Protein AF-A0A6J4SVJ9-F1 (afdb_monomer_lite)

Organism: NCBI:txid1162706

Radius of gyration: 23.75 Å; chains: 1; bounding box: 45×64×46 Å

Foldseek 3Di:
DKWWADPVQLEIEDCVVQPPDQADPPPRGGTDIDDPVVNPRGHYPPPPPPPPPDPPVVVVVPPDPDDDDDDDDD

Secondary structure (DSSP, 8-state):
--EEEETTTTEEEEHHHHTT--B-TTT-PBPEEE-TTGGGGSEETT--------TTTTTTTT-----PPPP---

pLDDT: mean 70.19, std 16.13, range [44.38, 89.5]

Sequence (74 aa):
MTHLCCSACRVRFDKAHVAPATICPHCDGPLAEHSPSAALGFMLSGTEVTPGLSHAALAAALRKPSSPPPVPRR

Structure (mmCIF, N/CA/C/O backbone):
data_AF-A0A6J4SVJ9-F1
#
_entry.id   AF-A0A6J4SVJ9-F1
#
loop_
_atom_site.group_PDB
_atom_site.id
_atom_site.type_symbol
_atom_site.label_atom_id
_atom_site.label_alt_id
_atom_site.label_comp_id
_atom_site.label_asym_id
_atom_site.label_entity_id
_atom_site.label_seq_id
_atom_site.pdbx_PDB_ins_code
_atom_site.Cartn_x
_atom_site.Cartn_y
_atom_site.Cartn_z
_atom_site.occupancy
_atom_site.B_iso_or_equiv
_atom_site.auth_seq_id
_atom_site.auth_comp_id
_atom_site.auth_asym_id
_atom_site.auth_atom_id
_atom_site.pdbx_PDB_model_num
ATOM 1 N N . MET A 1 1 ? -6.024 16.015 2.619 1.00 65.81 1 MET A N 1
ATOM 2 C CA . MET A 1 1 ? -4.848 15.171 2.311 1.00 65.81 1 MET A CA 1
ATOM 3 C C . MET A 1 1 ? -5.366 13.762 2.048 1.00 65.81 1 MET A C 1
ATOM 5 O O . MET A 1 1 ? -6.101 13.274 2.895 1.00 65.81 1 MET A O 1
ATOM 9 N N . THR A 1 2 ? -5.104 13.167 0.881 1.00 76.50 2 THR A N 1
ATOM 10 C CA . THR A 1 2 ? -5.505 11.785 0.535 1.00 76.50 2 THR A CA 1
ATOM 11 C C . THR A 1 2 ? -4.264 10.903 0.413 1.00 76.50 2 THR A C 1
ATOM 13 O O . THR A 1 2 ? -3.201 11.394 0.031 1.00 76.50 2 THR A O 1
ATOM 16 N N . HIS A 1 3 ? -4.387 9.619 0.755 1.00 84.38 3 HIS A N 1
ATOM 17 C CA . HIS A 1 3 ? -3.305 8.634 0.647 1.00 84.38 3 HIS A CA 1
ATOM 18 C C . HIS A 1 3 ? -3.642 7.589 -0.409 1.00 84.38 3 HIS A C 1
ATOM 20 O O . HIS A 1 3 ? -4.793 7.166 -0.514 1.00 84.38 3 HIS A O 1
ATOM 26 N N . LEU A 1 4 ? -2.636 7.135 -1.153 1.00 88.44 4 LEU A N 1
ATOM 27 C CA . LEU A 1 4 ? -2.782 6.005 -2.067 1.00 88.44 4 LEU A CA 1
ATOM 28 C C . LEU A 1 4 ? -2.545 4.718 -1.283 1.00 88.44 4 LEU A C 1
ATOM 30 O O . LEU A 1 4 ? -1.488 4.554 -0.687 1.00 88.44 4 LEU A O 1
ATOM 34 N N . CYS A 1 5 ? -3.515 3.814 -1.246 1.00 88.31 5 CYS A N 1
ATOM 35 C CA . CYS A 1 5 ? -3.422 2.566 -0.495 1.00 88.31 5 CYS A CA 1
ATOM 36 C C . CYS A 1 5 ? -3.609 1.369 -1.425 1.00 88.31 5 CYS A C 1
ATOM 38 O O . CYS A 1 5 ? -4.473 1.375 -2.298 1.00 88.31 5 CYS A O 1
ATOM 40 N N . CYS A 1 6 ? -2.816 0.323 -1.213 1.00 89.50 6 CYS A N 1
ATOM 41 C CA . CYS A 1 6 ? -2.984 -0.961 -1.873 1.00 89.50 6 CYS A CA 1
ATOM 42 C C . CYS A 1 6 ? -3.703 -1.929 -0.933 1.00 89.50 6 CYS A C 1
ATOM 44 O O . CYS A 1 6 ? -3.186 -2.283 0.130 1.00 89.50 6 CYS A O 1
ATOM 46 N N . SER A 1 7 ? -4.888 -2.395 -1.325 1.00 87.56 7 SER A N 1
ATOM 47 C CA . SER A 1 7 ? -5.667 -3.359 -0.537 1.00 87.56 7 SER A CA 1
ATOM 48 C C . SER A 1 7 ? -5.069 -4.767 -0.538 1.00 87.56 7 SER A C 1
ATOM 50 O O . SER A 1 7 ? -5.316 -5.513 0.408 1.00 87.56 7 SER A O 1
ATOM 52 N N . ALA A 1 8 ? -4.271 -5.114 -1.555 1.00 87.62 8 ALA A N 1
ATOM 53 C CA . ALA A 1 8 ? -3.655 -6.434 -1.687 1.00 87.62 8 ALA A CA 1
ATOM 54 C C . ALA A 1 8 ? -2.524 -6.641 -0.670 1.00 87.62 8 ALA A C 1
ATOM 56 O O . ALA A 1 8 ? -2.557 -7.595 0.102 1.00 87.62 8 ALA A O 1
ATOM 57 N N . CYS A 1 9 ? -1.560 -5.717 -0.610 1.00 86.56 9 CYS A N 1
ATOM 58 C CA . CYS A 1 9 ? -0.440 -5.787 0.336 1.00 86.56 9 CYS A CA 1
ATOM 59 C C . CYS A 1 9 ? -0.665 -4.985 1.629 1.00 86.56 9 CYS A C 1
ATOM 61 O O . CYS A 1 9 ? 0.192 -4.994 2.508 1.00 86.56 9 CYS A O 1
ATOM 63 N N . ARG A 1 10 ? -1.813 -4.301 1.765 1.00 88.00 10 ARG A N 1
ATOM 64 C CA . ARG A 1 10 ? -2.168 -3.456 2.924 1.00 88.00 10 ARG A CA 1
ATOM 65 C C . ARG A 1 10 ? -1.143 -2.348 3.204 1.00 88.00 10 ARG A C 1
ATOM 67 O O . ARG A 1 10 ? -0.940 -1.962 4.354 1.00 88.00 10 ARG A O 1
ATOM 74 N N . VAL A 1 11 ? -0.539 -1.791 2.154 1.00 86.56 11 VAL A N 1
ATOM 75 C CA . V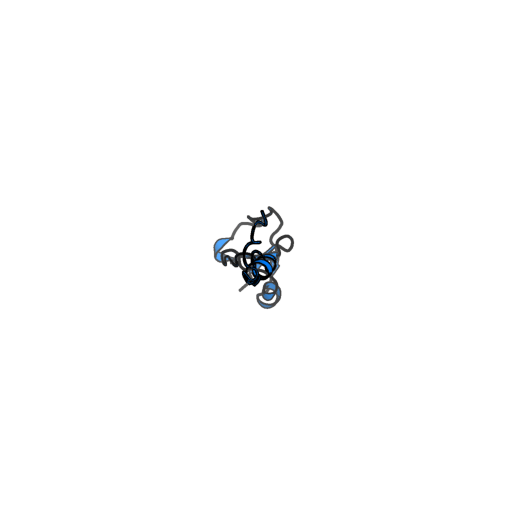AL A 1 11 ? 0.442 -0.697 2.244 1.00 86.56 11 VAL A CA 1
ATOM 76 C C . VAL A 1 11 ? -0.183 0.624 1.793 1.00 86.56 11 VAL A C 1
ATOM 78 O O . VAL A 1 11 ? -0.927 0.658 0.814 1.00 86.56 11 VAL A O 1
ATOM 81 N N . ARG A 1 12 ? 0.120 1.719 2.492 1.00 88.56 12 ARG A N 1
ATOM 82 C CA . ARG A 1 12 ? -0.209 3.095 2.106 1.00 88.56 12 ARG A CA 1
ATOM 83 C C . ARG A 1 12 ? 1.039 3.847 1.667 1.00 88.56 12 ARG A C 1
ATOM 85 O O . ARG A 1 12 ? 2.125 3.669 2.217 1.00 88.56 12 ARG A O 1
ATOM 92 N N . PHE A 1 13 ? 0.842 4.736 0.713 1.00 84.06 13 PHE A N 1
ATOM 93 C CA . PHE A 1 13 ? 1.853 5.553 0.080 1.00 84.06 13 PHE A CA 1
ATOM 94 C C . PHE A 1 13 ? 1.471 7.017 0.208 1.00 84.06 13 PHE A C 1
ATOM 96 O O . PHE A 1 13 ? 0.291 7.393 0.183 1.00 84.06 13 PHE A O 1
ATOM 103 N N . ASP A 1 14 ? 2.492 7.851 0.339 1.00 80.38 14 ASP A N 1
ATOM 104 C CA . ASP A 1 14 ? 2.300 9.284 0.305 1.00 80.38 14 ASP A CA 1
ATOM 105 C C . ASP A 1 14 ? 2.081 9.745 -1.141 1.00 80.38 14 ASP A C 1
ATOM 107 O O . ASP A 1 14 ? 2.861 9.421 -2.042 1.00 80.38 14 ASP A O 1
ATOM 111 N N . LYS A 1 15 ? 0.993 10.486 -1.372 1.00 72.69 15 LYS A N 1
ATOM 112 C CA . LYS A 1 15 ? 0.593 10.913 -2.718 1.00 72.69 15 LYS A CA 1
ATOM 113 C C . LYS A 1 15 ? 1.658 11.797 -3.378 1.00 72.69 15 LYS A C 1
ATOM 115 O O . LYS A 1 15 ? 1.775 11.757 -4.598 1.00 72.69 15 LYS A O 1
ATOM 120 N N . ALA A 1 16 ? 2.463 12.531 -2.602 1.00 72.75 16 ALA A N 1
ATOM 121 C CA . ALA A 1 16 ? 3.541 13.357 -3.148 1.00 72.75 16 ALA A CA 1
ATOM 122 C C . ALA A 1 16 ? 4.704 12.527 -3.718 1.00 72.75 16 ALA A C 1
ATOM 124 O O . ALA A 1 16 ? 5.405 13.000 -4.605 1.00 72.75 16 ALA A O 1
ATOM 125 N N . HIS A 1 17 ? 4.888 11.293 -3.239 1.00 67.75 17 HIS A N 1
ATOM 126 C CA . HIS A 1 17 ? 5.998 10.423 -3.639 1.00 67.75 17 HIS A CA 1
ATOM 127 C C . HIS A 1 17 ? 5.625 9.430 -4.742 1.00 67.75 17 HIS A C 1
ATOM 129 O O . HIS A 1 17 ? 6.503 8.929 -5.436 1.00 67.75 17 HIS A O 1
ATOM 135 N N . VAL A 1 18 ? 4.334 9.115 -4.880 1.00 68.25 18 VAL A N 1
ATOM 136 C CA . VAL A 1 18 ? 3.857 8.041 -5.765 1.00 68.25 18 VAL A CA 1
ATOM 137 C C . VAL A 1 18 ? 3.011 8.565 -6.923 1.00 68.25 18 VAL A C 1
ATOM 139 O O . VAL A 1 18 ? 2.717 7.807 -7.831 1.00 68.25 18 VAL A O 1
ATOM 142 N N . ALA A 1 19 ? 2.669 9.854 -6.992 1.00 60.66 19 ALA A N 1
ATOM 143 C CA . ALA A 1 19 ? 2.052 10.408 -8.199 1.00 60.66 19 ALA A CA 1
ATOM 144 C C . ALA A 1 19 ? 3.047 10.376 -9.383 1.00 60.66 19 ALA A C 1
ATOM 146 O O . ALA A 1 19 ? 4.165 10.869 -9.222 1.00 60.66 19 ALA A O 1
ATOM 147 N N . PRO A 1 20 ? 2.684 9.843 -10.571 1.00 64.62 20 PRO A N 1
ATOM 148 C CA . PRO A 1 20 ? 1.351 9.450 -11.059 1.00 64.62 20 PRO A CA 1
ATOM 149 C C . PRO A 1 20 ? 1.056 7.931 -11.044 1.00 64.62 20 PRO A C 1
ATOM 151 O O . PRO A 1 20 ? 0.180 7.469 -11.774 1.00 64.62 20 PRO A O 1
ATOM 154 N N . ALA A 1 21 ? 1.785 7.128 -10.271 1.00 68.94 21 ALA A N 1
ATOM 155 C CA . ALA A 1 21 ? 1.621 5.681 -10.252 1.00 68.94 21 ALA A CA 1
ATOM 156 C C . ALA A 1 21 ? 0.233 5.271 -9.730 1.00 68.94 21 ALA A C 1
ATOM 158 O O . ALA A 1 21 ? -0.151 5.519 -8.587 1.00 68.94 21 ALA A O 1
ATOM 159 N N . THR A 1 22 ? -0.512 4.598 -10.602 1.00 78.44 22 THR A N 1
ATOM 160 C CA . THR A 1 22 ? -1.786 3.928 -10.308 1.00 78.44 22 THR A CA 1
ATOM 161 C C . THR A 1 22 ? -1.586 2.481 -9.853 1.00 78.44 22 THR A C 1
ATOM 163 O O . THR A 1 22 ? -2.543 1.812 -9.462 1.00 78.44 22 THR A O 1
ATOM 166 N N . ILE A 1 23 ? -0.339 2.005 -9.889 1.00 85.56 23 ILE A N 1
ATOM 167 C CA . ILE A 1 23 ? 0.06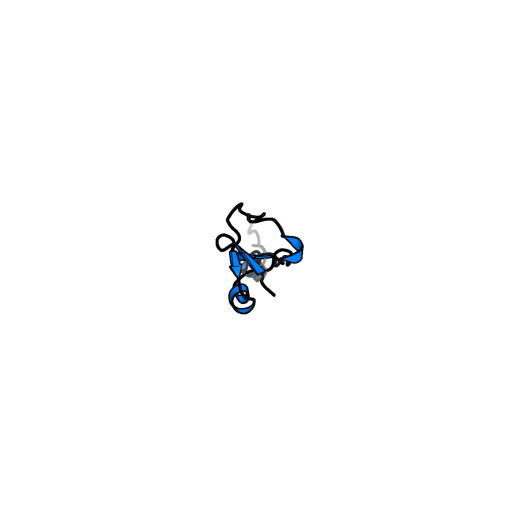1 0.628 -9.614 1.00 85.56 23 ILE A CA 1
ATOM 168 C C . ILE A 1 23 ? 0.990 0.597 -8.398 1.00 85.56 23 ILE A C 1
ATOM 170 O O . ILE A 1 23 ? 1.878 1.435 -8.241 1.00 85.56 23 ILE A O 1
ATOM 174 N N . CYS A 1 24 ? 0.762 -0.369 -7.513 1.00 85.75 24 CYS A N 1
ATOM 175 C CA . CYS A 1 24 ? 1.543 -0.582 -6.309 1.00 85.75 24 CYS A CA 1
ATOM 176 C C . CYS A 1 24 ? 2.925 -1.153 -6.665 1.00 85.75 24 CYS A C 1
ATOM 178 O O . CYS A 1 24 ? 2.985 -2.240 -7.232 1.00 85.75 24 CYS A O 1
ATOM 180 N N . PRO A 1 25 ? 4.035 -0.526 -6.244 1.00 81.31 25 PRO A N 1
ATOM 181 C CA . PRO A 1 25 ? 5.381 -0.992 -6.590 1.00 81.31 25 PRO A CA 1
ATOM 182 C C . PRO A 1 25 ? 5.807 -2.291 -5.883 1.00 81.31 25 PRO A C 1
ATOM 184 O O . PRO A 1 25 ? 6.870 -2.822 -6.174 1.00 81.31 25 PRO A O 1
ATOM 187 N N . HIS A 1 26 ? 5.018 -2.791 -4.924 1.00 83.00 26 HIS A N 1
ATOM 188 C CA . HIS A 1 26 ? 5.340 -4.015 -4.174 1.00 83.00 26 HIS A CA 1
ATOM 189 C C . HIS A 1 26 ? 4.685 -5.271 -4.745 1.00 83.00 26 HIS A C 1
ATOM 191 O O . HIS A 1 26 ? 5.178 -6.371 -4.525 1.00 83.00 26 HIS A O 1
ATOM 197 N N . CYS A 1 27 ? 3.527 -5.127 -5.388 1.00 85.81 27 CYS A N 1
ATOM 198 C CA . CYS A 1 27 ? 2.711 -6.269 -5.810 1.00 85.81 27 CYS A CA 1
ATOM 199 C C . CYS A 1 27 ? 2.013 -6.061 -7.156 1.00 85.81 27 CYS A C 1
ATOM 201 O O . CYS A 1 27 ? 1.140 -6.850 -7.507 1.00 85.81 27 CYS A O 1
ATOM 203 N N . ASP A 1 28 ? 2.322 -4.964 -7.849 1.00 86.44 28 ASP A N 1
ATOM 204 C CA . ASP A 1 28 ? 1.726 -4.558 -9.124 1.00 86.44 28 ASP A CA 1
ATOM 205 C C . ASP A 1 28 ? 0.183 -4.474 -9.119 1.00 86.44 28 ASP A C 1
ATOM 207 O O . ASP A 1 28 ? -0.473 -4.445 -10.158 1.00 86.44 28 ASP A O 1
ATOM 211 N N . GLY A 1 29 ? -0.421 -4.395 -7.929 1.00 86.44 29 GLY A N 1
ATOM 212 C CA . GLY A 1 29 ? -1.862 -4.244 -7.746 1.00 86.44 29 GLY A CA 1
ATOM 213 C C . GLY A 1 29 ? -2.337 -2.792 -7.873 1.00 86.44 29 GLY A C 1
ATOM 214 O O . GLY A 1 29 ? -1.541 -1.864 -7.722 1.00 86.44 29 GLY A O 1
ATOM 215 N N . PRO A 1 30 ? -3.641 -2.554 -8.086 1.00 87.81 30 PRO A N 1
ATOM 216 C CA . PRO A 1 30 ? -4.182 -1.202 -8.182 1.00 87.81 30 PRO A CA 1
ATOM 217 C C . PRO A 1 30 ? -4.062 -0.446 -6.850 1.00 87.81 30 PRO A C 1
ATOM 219 O O . PRO A 1 30 ? -4.296 -1.003 -5.770 1.00 87.81 30 PRO A O 1
ATOM 222 N N . LEU A 1 31 ? -3.720 0.840 -6.935 1.00 89.06 31 LEU A N 1
ATOM 223 C CA . LEU A 1 31 ? -3.762 1.776 -5.813 1.00 89.06 31 LEU A CA 1
ATOM 224 C C . LEU A 1 31 ? -5.097 2.523 -5.798 1.00 89.06 31 LEU A C 1
ATOM 226 O O . LEU A 1 31 ? -5.551 3.024 -6.825 1.00 89.06 31 LEU A O 1
ATOM 230 N N . ALA A 1 32 ? -5.702 2.631 -4.619 1.00 88.31 32 ALA A N 1
ATOM 231 C CA . ALA A 1 32 ? -6.928 3.388 -4.397 1.00 88.31 32 ALA A CA 1
ATOM 232 C C . ALA A 1 32 ? -6.654 4.618 -3.525 1.00 88.31 32 ALA A C 1
ATOM 234 O O . ALA A 1 32 ? -5.857 4.561 -2.587 1.00 88.31 32 ALA A O 1
ATOM 235 N N . GLU A 1 33 ? -7.323 5.736 -3.804 1.00 88.25 33 GLU A N 1
ATOM 236 C CA . GLU A 1 33 ? -7.274 6.907 -2.928 1.00 88.25 33 GLU A CA 1
ATOM 237 C C . GLU A 1 33 ? -8.186 6.710 -1.718 1.00 88.25 33 GLU A C 1
ATOM 239 O O . GLU A 1 33 ? -9.385 6.467 -1.845 1.00 88.25 33 GLU A O 1
ATOM 244 N N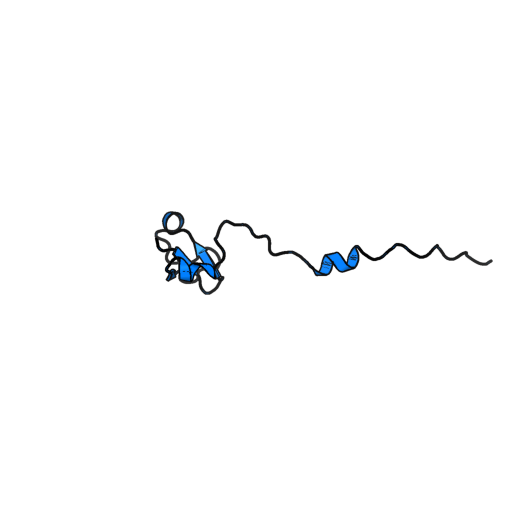 . HIS A 1 34 ? -7.614 6.860 -0.528 1.00 86.62 34 HIS A N 1
ATOM 245 C CA . HIS A 1 34 ? -8.332 6.778 0.732 1.00 86.62 34 HIS A CA 1
ATOM 246 C C . HIS A 1 34 ? -8.149 8.050 1.561 1.00 86.62 34 HIS A C 1
ATOM 248 O O . HIS A 1 34 ? -7.095 8.696 1.570 1.00 86.62 34 HIS A O 1
ATOM 254 N N . SER A 1 35 ? -9.199 8.379 2.312 1.00 88.06 35 SER A N 1
ATOM 255 C CA . SER A 1 35 ? -9.166 9.388 3.369 1.00 88.06 35 SER A CA 1
ATOM 256 C C . SER A 1 35 ? -8.180 8.988 4.476 1.00 88.06 35 SER A C 1
ATOM 258 O O . SER A 1 35 ? -7.993 7.794 4.727 1.00 88.06 35 SER A O 1
ATOM 260 N N . PRO A 1 36 ? -7.598 9.952 5.208 1.00 82.56 36 PRO A N 1
ATOM 261 C CA . PRO A 1 36 ? -6.586 9.677 6.229 1.00 82.56 36 PRO A CA 1
ATOM 262 C C . PRO A 1 36 ? -7.085 8.726 7.325 1.00 82.56 36 PRO A C 1
ATOM 264 O O . PRO A 1 36 ? -6.349 7.836 7.736 1.00 82.56 36 PRO A O 1
ATOM 267 N N . SER A 1 37 ? -8.356 8.827 7.726 1.00 85.69 37 SER A N 1
ATOM 268 C CA . SER A 1 37 ? -8.974 7.913 8.696 1.00 85.69 37 SER A CA 1
ATOM 269 C C . SER A 1 37 ? -9.072 6.472 8.182 1.00 85.69 37 SER A C 1
ATOM 271 O O . SER A 1 37 ? -8.841 5.532 8.936 1.00 85.69 37 SER A O 1
ATOM 273 N N . ALA A 1 38 ? -9.369 6.284 6.893 1.00 83.12 38 ALA A N 1
ATOM 274 C CA . ALA A 1 38 ? -9.441 4.960 6.272 1.00 83.12 38 ALA A CA 1
ATOM 275 C C . ALA A 1 38 ? -8.043 4.355 6.039 1.00 83.12 38 ALA A C 1
ATOM 277 O O . ALA A 1 38 ? -7.878 3.138 6.074 1.00 83.12 38 ALA A O 1
ATOM 278 N N . ALA A 1 39 ? -7.023 5.202 5.867 1.00 81.88 39 ALA A N 1
ATOM 279 C CA . ALA A 1 39 ? -5.630 4.799 5.693 1.00 81.88 39 ALA A CA 1
ATOM 280 C C . ALA A 1 39 ? -4.931 4.382 7.007 1.00 81.88 39 ALA A C 1
ATOM 282 O O . ALA A 1 39 ? -3.776 3.960 6.970 1.00 81.88 39 ALA A O 1
ATOM 283 N N . LEU A 1 40 ? -5.579 4.489 8.175 1.00 81.69 40 LEU A N 1
ATOM 284 C CA . LEU A 1 40 ? -4.998 4.063 9.461 1.00 81.69 40 LEU A CA 1
ATOM 285 C C . LEU A 1 40 ? -4.778 2.544 9.549 1.00 81.69 40 LEU A C 1
ATOM 287 O O . LEU A 1 40 ? -3.900 2.102 10.281 1.00 81.69 40 LEU A O 1
ATOM 291 N N . GLY A 1 41 ? -5.530 1.752 8.780 1.00 83.62 41 GLY A N 1
ATOM 292 C CA . GLY A 1 41 ? -5.390 0.292 8.722 1.00 83.62 41 GLY A CA 1
ATOM 293 C C . GLY A 1 41 ? -4.325 -0.226 7.746 1.00 83.62 41 GLY A C 1
ATOM 294 O O . GLY A 1 41 ? -4.324 -1.420 7.450 1.00 83.62 41 GLY A O 1
ATOM 295 N N . PHE A 1 42 ? -3.473 0.648 7.201 1.00 85.62 42 PHE A N 1
ATOM 296 C CA . PHE A 1 42 ? -2.467 0.319 6.187 1.00 85.62 42 PHE A CA 1
ATOM 297 C C . PHE A 1 42 ? -1.062 0.704 6.670 1.00 85.62 42 PHE A C 1
ATOM 299 O O . PHE A 1 42 ? -0.872 1.760 7.276 1.00 85.62 42 PHE A O 1
ATOM 306 N N . MET A 1 43 ? -0.067 -0.130 6.367 1.00 83.25 43 MET A N 1
ATOM 307 C CA . MET A 1 43 ? 1.338 0.110 6.720 1.00 83.25 43 MET A CA 1
ATOM 308 C C . MET A 1 43 ? 1.949 1.167 5.802 1.00 83.25 43 MET A C 1
ATOM 310 O O . MET A 1 43 ? 1.766 1.101 4.593 1.00 83.25 43 MET A O 1
ATOM 314 N N . LEU A 1 44 ? 2.672 2.152 6.335 1.00 83.19 44 LEU A N 1
ATOM 315 C CA . LEU A 1 44 ? 3.307 3.181 5.506 1.00 83.19 44 LEU A CA 1
ATOM 316 C C . LEU A 1 44 ? 4.524 2.594 4.768 1.00 83.19 44 LEU A C 1
ATOM 318 O O . LEU A 1 44 ? 5.422 2.032 5.393 1.00 83.19 44 LEU A O 1
ATOM 322 N N . SER A 1 45 ? 4.570 2.721 3.441 1.00 74.88 45 SER A N 1
ATOM 323 C CA . SER A 1 45 ? 5.748 2.315 2.664 1.00 74.88 45 SER A CA 1
ATOM 324 C C . SER A 1 45 ? 6.950 3.173 3.069 1.00 74.88 45 SER A C 1
ATOM 326 O O . SER A 1 45 ? 6.853 4.397 3.061 1.00 74.88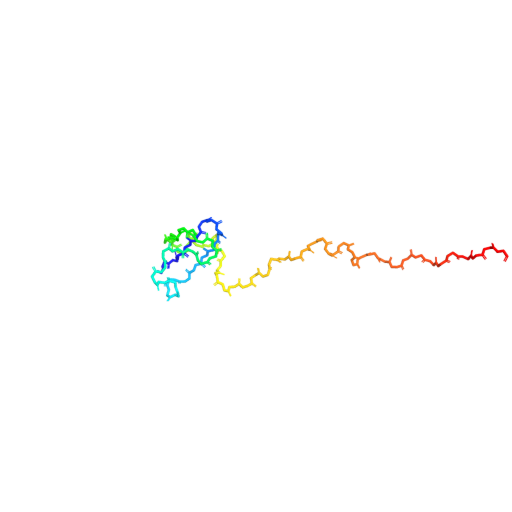 45 SER A O 1
ATOM 328 N N . GLY A 1 46 ? 8.073 2.542 3.418 1.00 65.69 46 GLY A N 1
ATOM 329 C CA . GLY A 1 46 ? 9.283 3.230 3.895 1.00 65.69 46 GLY A CA 1
ATOM 330 C C . GLY A 1 46 ? 9.421 3.306 5.418 1.00 65.69 46 GLY A C 1
ATOM 331 O O . GLY A 1 46 ? 10.488 3.662 5.905 1.00 65.69 46 GLY A O 1
ATOM 332 N N . THR A 1 47 ? 8.401 2.910 6.188 1.00 54.59 47 THR A N 1
ATOM 333 C CA . THR A 1 47 ? 8.626 2.486 7.576 1.00 54.59 47 THR A CA 1
ATOM 334 C C . THR A 1 47 ? 8.895 0.996 7.561 1.00 54.59 47 THR A C 1
ATOM 336 O O . THR A 1 47 ? 7.973 0.185 7.484 1.00 54.59 47 THR A O 1
ATOM 339 N N . GLU A 1 48 ? 10.174 0.654 7.576 1.00 48.47 48 GLU A N 1
ATOM 340 C CA . GLU A 1 48 ? 10.694 -0.691 7.780 1.00 48.47 48 GLU A CA 1
ATOM 341 C C . GLU A 1 48 ? 10.281 -1.164 9.179 1.00 48.47 48 GLU A C 1
ATOM 343 O O . GLU A 1 48 ? 11.060 -1.151 10.128 1.00 48.47 48 GLU A O 1
ATOM 348 N N . VAL A 1 49 ? 9.022 -1.554 9.359 1.00 49.91 49 VAL A N 1
ATOM 349 C CA . VAL A 1 49 ? 8.686 -2.404 10.493 1.00 49.91 49 VAL A CA 1
ATOM 350 C C . VAL A 1 49 ? 9.109 -3.786 10.053 1.00 49.91 49 VAL A C 1
ATOM 352 O O . VAL A 1 49 ? 8.335 -4.514 9.431 1.00 49.91 49 VAL A O 1
ATOM 355 N N . THR A 1 50 ? 10.382 -4.096 10.303 1.00 47.62 50 THR A N 1
ATOM 356 C CA . THR A 1 50 ? 10.924 -5.449 10.243 1.00 47.62 50 THR A CA 1
ATOM 357 C C . THR A 1 50 ? 9.849 -6.370 10.808 1.00 47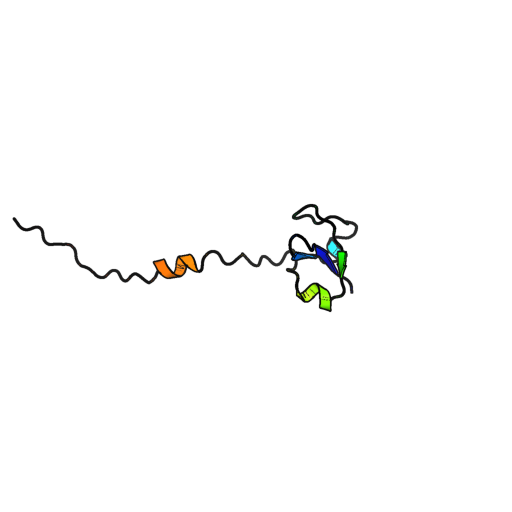.62 50 THR A C 1
ATOM 359 O O . THR A 1 50 ? 9.503 -6.216 11.986 1.00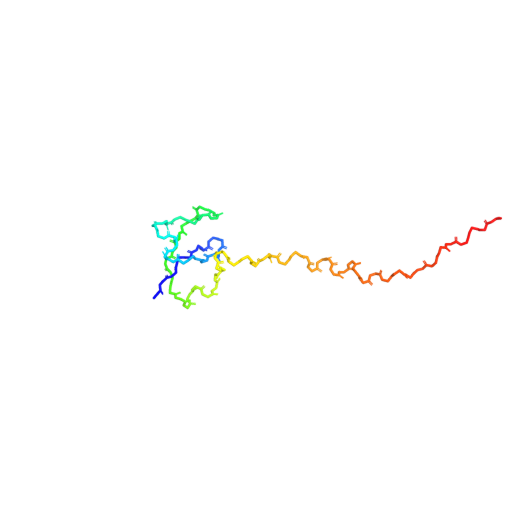 47.62 50 THR A O 1
ATOM 362 N N . PRO A 1 51 ? 9.240 -7.260 10.000 1.00 45.84 51 PRO A N 1
ATOM 363 C CA . PRO A 1 51 ? 8.302 -8.220 10.542 1.00 45.84 51 PRO A CA 1
ATOM 364 C C . PRO A 1 51 ? 9.066 -8.940 11.638 1.00 45.84 51 PRO A C 1
ATOM 366 O O . PRO A 1 51 ? 10.154 -9.454 11.380 1.00 45.84 51 PRO A O 1
ATOM 369 N N . GLY A 1 52 ? 8.551 -8.859 12.867 1.00 45.56 52 GLY A N 1
ATOM 370 C CA . GLY A 1 52 ? 9.153 -9.467 14.039 1.00 45.56 52 GLY A CA 1
ATOM 371 C C . GLY A 1 52 ? 9.446 -10.927 13.736 1.00 45.56 52 GLY A C 1
ATOM 372 O O . GLY A 1 52 ? 8.565 -11.782 13.819 1.00 45.56 52 GLY A O 1
ATOM 373 N N . LEU A 1 53 ? 10.689 -11.188 13.342 1.00 44.38 53 LEU A N 1
ATOM 374 C CA . LEU A 1 53 ? 11.236 -12.511 13.184 1.00 44.38 53 LEU A CA 1
ATOM 375 C C . LEU A 1 53 ? 11.209 -13.127 14.578 1.00 44.38 53 LEU A C 1
ATOM 377 O O . LEU A 1 53 ? 11.994 -12.791 15.458 1.00 44.38 53 LEU A O 1
ATOM 381 N N . SER A 1 54 ? 10.266 -14.049 14.734 1.00 44.47 54 SER A N 1
ATOM 382 C CA . SER A 1 54 ? 10.342 -15.170 15.656 1.00 44.47 54 SER A CA 1
ATOM 383 C C . SER A 1 54 ? 10.190 -14.856 17.148 1.00 44.47 54 SER A C 1
ATOM 385 O O . SER A 1 54 ? 11.134 -14.966 17.924 1.00 44.47 54 SER A O 1
ATOM 387 N N . HIS A 1 55 ? 8.935 -14.774 17.609 1.00 46.88 55 HIS A N 1
ATOM 388 C CA . HIS A 1 55 ? 8.593 -15.269 18.957 1.00 46.88 55 HIS A CA 1
ATOM 389 C C . HIS A 1 55 ? 8.968 -16.760 19.153 1.00 46.88 55 HIS A C 1
ATOM 391 O O . HIS A 1 55 ? 9.032 -17.236 20.281 1.00 46.88 55 HIS A O 1
ATOM 397 N N . ALA A 1 56 ? 9.294 -17.493 18.081 1.00 48.94 56 ALA A N 1
ATOM 398 C CA . ALA A 1 56 ? 9.871 -18.834 18.149 1.00 48.94 56 ALA A CA 1
ATOM 399 C C . ALA A 1 56 ? 11.356 -18.866 18.584 1.00 48.94 56 ALA A C 1
ATOM 401 O O . ALA A 1 56 ? 11.850 -19.930 18.946 1.00 48.94 56 ALA A O 1
ATOM 402 N N . ALA A 1 57 ? 12.070 -17.731 18.599 1.00 46.53 57 ALA A N 1
ATOM 403 C CA . ALA A 1 57 ? 13.477 -17.683 19.015 1.00 46.53 57 ALA A CA 1
ATOM 404 C C . ALA A 1 57 ? 13.659 -17.448 20.528 1.00 46.53 57 ALA A C 1
ATOM 406 O O . ALA A 1 57 ? 14.677 -17.852 21.090 1.00 46.53 57 ALA A O 1
ATOM 407 N N . LEU A 1 58 ? 12.665 -16.884 21.231 1.00 48.81 58 LEU A N 1
ATOM 408 C CA . LEU A 1 58 ? 12.759 -16.680 22.686 1.00 48.81 58 LEU A CA 1
ATOM 409 C C . LEU A 1 58 ? 12.617 -17.978 23.502 1.00 48.81 58 LEU A C 1
ATOM 411 O O . LEU A 1 58 ? 13.106 -18.048 24.627 1.00 48.81 58 LEU A O 1
ATOM 415 N N . ALA A 1 59 ? 12.019 -19.034 22.941 1.00 48.72 59 ALA A N 1
ATOM 416 C CA . ALA A 1 59 ? 11.922 -20.335 23.613 1.00 48.72 59 ALA A CA 1
ATOM 417 C C . ALA A 1 59 ? 13.252 -21.121 23.620 1.00 48.72 59 ALA A C 1
ATOM 419 O O . ALA A 1 59 ? 13.409 -22.060 24.402 1.00 48.72 59 ALA A O 1
ATOM 420 N N . ALA A 1 60 ? 14.224 -20.736 22.784 1.00 49.28 60 ALA A N 1
ATOM 421 C CA . ALA A 1 60 ? 15.545 -21.365 22.745 1.00 49.28 60 ALA A CA 1
ATOM 422 C C . ALA A 1 60 ? 16.539 -20.744 23.746 1.00 49.28 60 ALA A C 1
ATOM 424 O O . ALA A 1 60 ? 17.458 -21.427 24.190 1.00 49.28 60 ALA A O 1
ATOM 425 N N . ALA A 1 61 ? 16.337 -19.487 24.159 1.00 50.62 61 ALA A N 1
ATOM 426 C CA . ALA A 1 61 ? 17.262 -18.771 25.044 1.00 50.62 61 ALA A CA 1
ATOM 427 C C . ALA A 1 61 ? 17.043 -19.035 26.551 1.00 50.62 61 ALA A C 1
ATOM 429 O O . ALA A 1 61 ? 17.855 -18.620 27.372 1.00 50.62 61 ALA A O 1
ATOM 430 N N . LEU A 1 62 ? 15.974 -19.747 26.933 1.00 51.59 62 LEU A N 1
ATOM 431 C CA . LEU A 1 62 ? 15.651 -20.061 28.336 1.00 51.59 62 LEU A CA 1
ATOM 432 C C . LEU A 1 62 ? 15.971 -21.505 28.748 1.00 51.59 62 LEU A C 1
ATOM 434 O O . LEU A 1 62 ? 15.683 -21.906 29.879 1.00 51.59 62 LEU A O 1
ATOM 438 N N . ARG A 1 63 ? 16.620 -22.298 27.885 1.00 47.06 63 ARG A N 1
ATOM 439 C CA . ARG A 1 63 ? 17.185 -23.586 28.308 1.00 47.06 63 ARG A CA 1
ATOM 440 C C . ARG A 1 63 ? 18.500 -23.348 29.045 1.00 47.06 63 ARG A C 1
ATOM 442 O O . ARG A 1 63 ? 19.582 -23.423 28.475 1.00 47.06 63 ARG A O 1
ATOM 449 N N . LYS A 1 64 ? 18.359 -23.061 30.341 1.00 54.28 64 LYS A N 1
ATOM 450 C CA . LYS A 1 64 ? 19.326 -23.357 31.409 1.00 54.28 64 LYS A CA 1
ATOM 451 C C . LYS A 1 64 ? 20.292 -24.483 30.981 1.00 54.28 64 LYS A C 1
ATOM 453 O O . LYS A 1 64 ? 19.813 -25.594 30.737 1.00 54.28 64 LYS A O 1
ATOM 458 N N . PRO A 1 65 ? 21.621 -24.282 30.958 1.00 47.31 65 PRO A N 1
ATOM 459 C CA . PRO A 1 65 ? 22.536 -25.408 30.990 1.00 47.31 65 PRO A CA 1
ATOM 460 C C . PRO A 1 65 ? 22.461 -25.976 32.410 1.00 47.31 65 PRO A C 1
ATOM 462 O O . PRO A 1 65 ? 23.046 -25.456 33.356 1.00 47.31 65 PRO A O 1
ATOM 465 N N . SER A 1 66 ? 21.640 -26.998 32.606 1.00 55.34 66 SER A N 1
ATOM 466 C CA . SER A 1 66 ? 21.589 -27.740 33.862 1.00 55.34 66 SER A CA 1
ATOM 467 C C . SER A 1 66 ? 21.611 -29.215 33.534 1.00 55.34 66 SER A C 1
ATOM 469 O O . SER A 1 66 ? 20.553 -29.817 33.394 1.00 55.34 66 SER A O 1
ATOM 471 N N . SER A 1 67 ? 22.816 -29.765 33.369 1.00 52.19 67 SER A N 1
ATOM 472 C CA . SER A 1 67 ? 23.209 -31.096 33.854 1.00 52.19 67 SER A CA 1
ATOM 473 C C . SER A 1 67 ? 24.715 -31.323 33.622 1.00 52.19 67 SER A C 1
ATOM 475 O O . SER A 1 67 ? 25.209 -30.992 32.543 1.00 52.19 67 SER A O 1
ATOM 477 N N . PRO A 1 68 ? 25.457 -31.840 34.621 1.00 59.00 68 PRO A N 1
ATOM 478 C CA . PRO A 1 68 ? 26.883 -32.151 34.506 1.00 59.00 68 PRO A CA 1
ATOM 479 C C . PRO A 1 68 ? 27.127 -33.364 33.584 1.00 59.00 68 PRO A C 1
ATOM 481 O O . PRO A 1 68 ? 26.201 -34.146 33.350 1.00 59.00 68 PRO A O 1
ATOM 484 N N . PRO A 1 69 ? 28.354 -33.550 33.058 1.00 66.00 69 PRO A N 1
ATOM 485 C CA . PRO A 1 69 ? 28.677 -34.703 32.221 1.00 66.00 69 PRO A CA 1
ATOM 486 C C . PRO A 1 69 ? 28.600 -36.017 33.025 1.00 66.00 69 PRO A C 1
ATOM 488 O O . PRO A 1 69 ? 28.944 -36.031 34.211 1.00 66.00 69 PRO A O 1
ATOM 491 N N . PRO A 1 70 ? 28.174 -37.135 32.406 1.00 56.84 70 PRO A N 1
ATOM 492 C CA . PRO A 1 70 ? 28.164 -38.432 33.067 1.00 56.84 70 PRO A CA 1
ATOM 493 C C . PRO A 1 70 ? 29.599 -38.921 33.304 1.00 56.84 70 PRO A C 1
ATOM 495 O O . PRO A 1 70 ? 30.433 -38.917 32.401 1.00 56.84 70 PRO A O 1
ATOM 498 N N . VAL A 1 71 ? 29.870 -39.363 34.533 1.00 59.41 71 VAL A N 1
ATOM 499 C CA . VAL A 1 71 ? 31.116 -40.033 34.923 1.00 59.41 71 VAL A CA 1
ATOM 500 C C . VAL A 1 71 ? 31.207 -41.373 34.180 1.00 59.41 71 VAL A C 1
ATOM 502 O O . VAL A 1 71 ? 30.309 -42.205 34.345 1.00 59.41 71 VAL A O 1
ATOM 505 N N . PRO A 1 72 ? 32.261 -41.638 33.391 1.00 62.97 72 PRO A N 1
ATOM 506 C CA . PRO A 1 72 ? 32.476 -42.966 32.842 1.00 62.97 72 PRO A CA 1
ATOM 507 C C . PRO A 1 72 ? 32.891 -43.914 33.975 1.00 62.97 72 PRO A C 1
ATOM 509 O O . PRO A 1 72 ? 33.933 -43.749 34.603 1.00 62.97 72 PRO A O 1
ATOM 512 N N . ARG A 1 73 ? 32.052 -44.917 34.251 1.00 53.88 73 ARG A N 1
ATOM 513 C CA . ARG A 1 73 ? 32.431 -46.090 35.047 1.00 53.88 73 ARG A CA 1
ATOM 514 C C . ARG A 1 73 ? 33.236 -47.044 34.163 1.00 53.88 73 ARG A C 1
ATOM 516 O O . ARG A 1 73 ? 32.638 -47.679 33.293 1.00 53.88 73 ARG A O 1
ATOM 523 N N . ARG A 1 74 ? 34.531 -47.193 34.437 1.00 57.62 74 ARG A N 1
ATOM 524 C CA . ARG A 1 74 ? 35.252 -48.479 34.478 1.00 57.62 74 ARG A CA 1
ATOM 525 C C . ARG A 1 74 ? 36.666 -48.290 34.997 1.00 57.62 74 ARG A C 1
ATOM 527 O O . ARG A 1 74 ? 37.323 -47.337 34.537 1.00 57.62 74 ARG A O 1
#